Protein AF-A0A0C2FJI6-F1 (afdb_monomer)

Organism: NCBI:txid51022

pLDDT: mean 94.69, std 4.22, range [69.31, 97.38]

Solvent-accessible surface area (backbone atoms only — not comparable to full-atom values): 4425 Å² total; per-residue (Å²): 112,80,61,89,48,63,66,61,34,36,52,52,39,54,52,49,38,50,38,52,75,77,43,40,81,81,46,61,91,44,41,88,68,48,48,62,47,44,58,59,43,56,56,89,58,68,92,39,50,47,78,47,76,62,82,99,41,78,45,79,46,54,80,51,50,66,42,27,52,47,52,69,59,120

InterPro domains:
  IPR011989 Armadillo-like helical [G3DSA:1.25.10.10] (1-74)
  IPR013932 TATA-binding protein interacting (TIP20) [PF08623] (26-73)
  IPR016024 Armadillo-type fold [SSF48371] (1-73)
  IPR039852 Cullin-associated NEDD8-dissociated protein 1/2 [PTHR12696] (2-73)

Mean predicted aligned error: 3.15 Å

Secondary structure (DSSP, 8-state):
---S-HHHHHHHHHHHHHHHHH-GGGTGGGHHHHHHHHHHTTS--GGGEEEEEETTEEEEEETTHHHHHHTT--

Nearest PDB structures (foldseek):
  7z8t-assembly1_D  TM=9.387E-01  e=1.794E-08  Homo sapiens
  7z8r-assembly1_D  TM=9.450E-01  e=4.103E-08  Homo sapiens
  7z8v-assembly1_D  TM=9.396E-01  e=3.850E-08  Homo sapiens
  1u6g-assembly1_C  TM=9.273E-01  e=7.754E-08  Homo sapiens
  8or2-assembly1_C  TM=9.015E-01  e=1.066E-07  Homo sapiens

Foldseek 3Di:
DPDPDLVVLLVVLVVVLVCCVPPVVVCVVPCVVVVVVLVVLLDQDVVQWDWDDDDVDIDIDRNSVSSNVSSVND

Radius of gyration: 15.19 Å; Cα contacts (8 Å, |Δi|>4): 63; chains: 1; bounding box: 32×18×49 Å

Sequence (74 aa):
MTDSDLNVRRVALVVLNSAAHNKPSLIRGLLDVLLPSVYSETQVRKELIREVEMGPFKHQVDDGLDLRKSAFEW

Structure (mmCIF, N/CA/C/O backbone):
data_AF-A0A0C2FJI6-F1
#
_entry.id   AF-A0A0C2FJI6-F1
#
loop_
_atom_site.group_PDB
_atom_site.id
_atom_site.type_symbol
_atom_site.label_atom_id
_atom_site.label_alt_id
_atom_site.label_comp_id
_atom_site.label_asym_id
_atom_site.label_entity_id
_atom_site.label_seq_id
_atom_site.pdbx_PDB_ins_code
_atom_site.Cartn_x
_atom_site.Cartn_y
_atom_site.Cartn_z
_atom_site.occupancy
_atom_site.B_iso_or_equiv
_atom_site.auth_seq_id
_atom_site.auth_comp_id
_atom_site.auth_asym_id
_atom_site.auth_atom_id
_atom_site.pdbx_PDB_model_num
ATOM 1 N N . MET A 1 1 ? -0.753 -4.658 -6.153 1.00 74.38 1 MET A N 1
ATOM 2 C CA . MET A 1 1 ? -1.433 -4.149 -4.940 1.00 74.38 1 MET A CA 1
ATOM 3 C C . MET A 1 1 ? -2.782 -4.831 -4.707 1.00 74.38 1 MET A C 1
ATOM 5 O O . MET A 1 1 ? -3.678 -4.245 -4.128 1.00 74.38 1 MET A O 1
ATOM 9 N N . THR A 1 2 ? -2.960 -6.072 -5.155 1.00 87.00 2 THR A N 1
ATOM 10 C CA . THR A 1 2 ? -4.272 -6.744 -5.161 1.00 87.00 2 THR A CA 1
ATOM 11 C C . THR A 1 2 ? -4.384 -7.843 -4.113 1.00 87.00 2 THR A C 1
ATOM 13 O O . THR A 1 2 ? -5.447 -8.434 -3.966 1.00 87.00 2 THR A O 1
ATOM 16 N N . ASP A 1 3 ? -3.290 -8.131 -3.408 1.00 95.88 3 ASP A N 1
ATOM 17 C CA . ASP A 1 3 ? -3.285 -9.092 -2.315 1.00 95.88 3 ASP A CA 1
ATOM 18 C C . ASP A 1 3 ? -4.155 -8.581 -1.160 1.00 95.88 3 ASP A C 1
ATOM 20 O O . ASP A 1 3 ? -4.173 -7.381 -0.868 1.00 95.88 3 ASP A O 1
ATOM 24 N N . SER A 1 4 ? -4.881 -9.483 -0.506 1.00 94.00 4 SER A N 1
ATOM 25 C CA . SER A 1 4 ? -5.695 -9.146 0.661 1.00 94.00 4 SER A CA 1
ATOM 26 C C . SER A 1 4 ? -4.844 -8.648 1.831 1.00 94.00 4 SER A C 1
ATOM 28 O O . SER A 1 4 ? -5.284 -7.766 2.573 1.00 94.00 4 SER A O 1
ATOM 30 N N . ASP A 1 5 ? -3.617 -9.153 1.978 1.00 96.19 5 ASP A N 1
ATOM 31 C CA . ASP A 1 5 ? -2.725 -8.784 3.070 1.00 96.19 5 ASP A CA 1
ATOM 32 C C . ASP A 1 5 ? -2.094 -7.399 2.831 1.00 96.19 5 ASP A C 1
ATOM 34 O O . ASP A 1 5 ? -1.414 -7.128 1.834 1.00 96.19 5 ASP A O 1
ATOM 38 N N . LEU A 1 6 ? -2.323 -6.487 3.779 1.00 95.00 6 LEU A N 1
ATOM 39 C CA . LEU A 1 6 ? -1.773 -5.130 3.769 1.00 95.00 6 LEU A CA 1
ATOM 40 C C . LEU A 1 6 ? -0.239 -5.128 3.821 1.00 95.00 6 LEU A C 1
ATOM 42 O O . LEU A 1 6 ? 0.394 -4.297 3.169 1.00 95.00 6 LEU A O 1
ATOM 46 N N . ASN A 1 7 ? 0.372 -6.073 4.537 1.00 95.19 7 ASN A N 1
ATOM 47 C CA . ASN A 1 7 ? 1.824 -6.177 4.644 1.00 95.19 7 ASN A CA 1
ATOM 48 C C . ASN A 1 7 ? 2.454 -6.604 3.321 1.00 95.19 7 ASN A C 1
ATOM 50 O O . ASN A 1 7 ? 3.477 -6.042 2.927 1.00 95.19 7 ASN A O 1
ATOM 54 N N . VAL A 1 8 ? 1.828 -7.541 2.605 1.00 97.31 8 VAL A N 1
ATOM 55 C CA . VAL A 1 8 ? 2.291 -7.974 1.278 1.00 97.31 8 VAL A CA 1
ATOM 56 C C . VAL A 1 8 ? 2.243 -6.802 0.300 1.00 97.31 8 VAL A C 1
ATOM 58 O O . VAL A 1 8 ? 3.219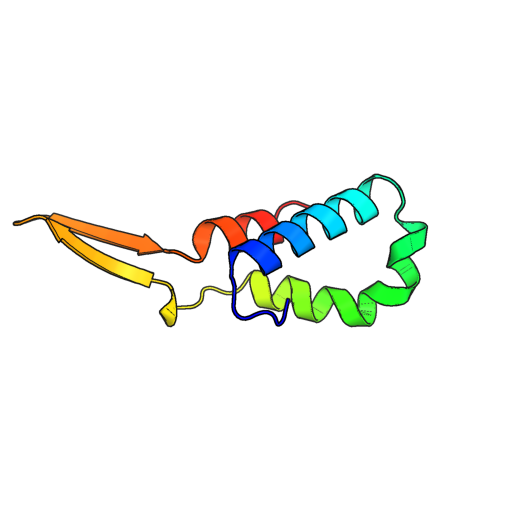 -6.536 -0.407 1.00 97.31 8 VAL A O 1
ATOM 61 N N . ARG A 1 9 ? 1.150 -6.030 0.310 1.00 96.69 9 ARG A N 1
ATOM 62 C CA . ARG A 1 9 ? 1.033 -4.808 -0.501 1.00 96.69 9 ARG A CA 1
ATOM 63 C C . ARG A 1 9 ? 2.095 -3.768 -0.148 1.00 96.69 9 ARG A C 1
ATOM 65 O O . ARG A 1 9 ? 2.706 -3.197 -1.048 1.00 96.69 9 ARG A O 1
ATOM 72 N N . ARG A 1 10 ? 2.379 -3.574 1.142 1.00 96.00 10 ARG A N 1
ATOM 73 C CA . ARG A 1 10 ? 3.398 -2.623 1.610 1.00 96.00 10 ARG A CA 1
ATOM 74 C C . ARG A 1 10 ? 4.792 -3.021 1.140 1.00 96.00 10 ARG A C 1
ATOM 76 O O . ARG A 1 10 ? 5.526 -2.183 0.626 1.00 96.00 10 ARG A O 1
ATOM 83 N N . VAL A 1 11 ? 5.152 -4.298 1.263 1.00 96.31 11 VAL A N 1
ATOM 84 C CA . VAL A 1 11 ? 6.438 -4.808 0.763 1.00 96.31 11 VAL A CA 1
ATOM 85 C C .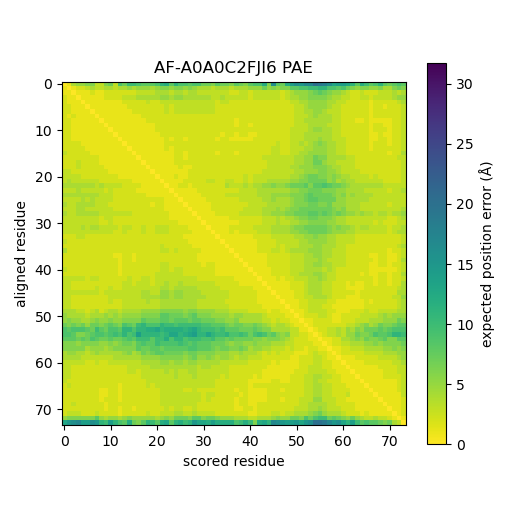 VAL A 1 11 ? 6.539 -4.620 -0.751 1.00 96.31 11 VAL A C 1
ATOM 87 O O . VAL A 1 11 ? 7.585 -4.194 -1.235 1.00 96.31 11 VAL A O 1
ATOM 90 N N . ALA A 1 12 ? 5.456 -4.848 -1.499 1.00 96.12 12 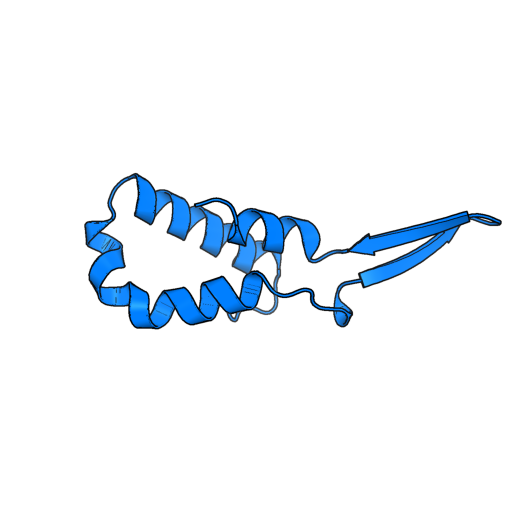ALA A N 1
ATOM 91 C CA . ALA A 1 12 ? 5.439 -4.599 -2.938 1.00 96.12 12 ALA A CA 1
ATOM 92 C C . ALA A 1 12 ? 5.708 -3.121 -3.288 1.00 96.12 12 ALA A C 1
ATOM 94 O O . ALA A 1 12 ? 6.456 -2.865 -4.231 1.00 96.12 12 ALA A O 1
ATOM 95 N N . LEU A 1 13 ? 5.161 -2.160 -2.527 1.00 96.25 13 LEU A N 1
ATOM 96 C CA . LEU A 1 13 ? 5.463 -0.729 -2.704 1.00 96.25 13 LEU A CA 1
ATOM 97 C C . LEU A 1 13 ? 6.939 -0.432 -2.449 1.00 96.25 13 LEU A C 1
ATOM 99 O O . LEU A 1 13 ? 7.578 0.209 -3.273 1.00 96.25 13 LEU A O 1
ATOM 103 N N . VAL A 1 14 ? 7.497 -0.949 -1.353 1.00 95.44 14 VAL A N 1
ATOM 104 C CA . VAL A 1 14 ? 8.911 -0.737 -1.000 1.00 95.44 14 VAL A CA 1
ATOM 105 C C . VAL A 1 14 ? 9.845 -1.314 -2.067 1.00 95.44 14 VAL A C 1
ATOM 107 O O . VAL A 1 14 ? 10.821 -0.673 -2.455 1.00 95.44 14 VAL A O 1
ATOM 110 N N . VAL A 1 15 ? 9.545 -2.510 -2.580 1.00 95.12 15 VAL A N 1
ATOM 111 C CA . VAL A 1 15 ? 10.321 -3.131 -3.665 1.00 95.12 15 VAL A CA 1
ATOM 112 C C . VAL A 1 15 ? 10.216 -2.312 -4.947 1.00 95.12 15 VAL A C 1
ATOM 114 O O . VAL A 1 15 ? 11.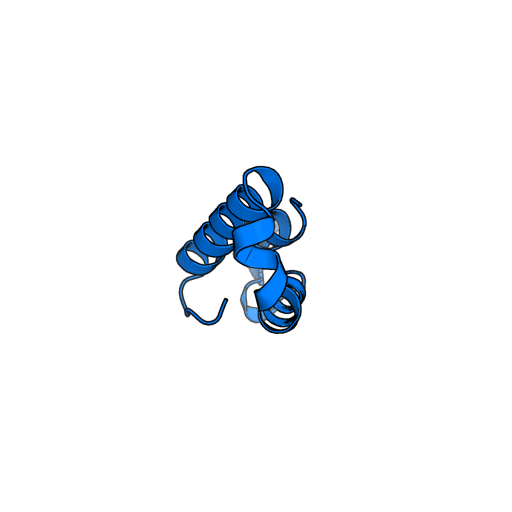231 -2.075 -5.603 1.00 95.12 15 VAL A O 1
ATOM 117 N N . LEU A 1 16 ? 9.010 -1.859 -5.298 1.00 95.38 16 LEU A N 1
ATOM 118 C CA . LEU A 1 16 ? 8.795 -1.026 -6.475 1.00 95.38 16 LEU A CA 1
ATOM 119 C C . LEU A 1 16 ? 9.541 0.308 -6.358 1.00 95.38 16 LEU A C 1
ATOM 121 O O . LEU A 1 16 ? 10.205 0.702 -7.314 1.00 95.38 16 LEU A O 1
ATOM 125 N N . ASN A 1 17 ? 9.511 0.944 -5.186 1.00 94.62 17 ASN A N 1
ATOM 126 C CA . ASN A 1 17 ? 10.250 2.173 -4.927 1.00 94.62 17 ASN A CA 1
ATOM 127 C C . ASN A 1 17 ? 11.771 1.951 -5.039 1.00 94.62 17 ASN A C 1
ATOM 129 O O . ASN A 1 17 ? 12.480 2.669 -5.743 1.00 94.62 17 ASN A O 1
ATOM 133 N N . SER A 1 18 ? 12.282 0.867 -4.449 1.00 95.88 18 SER A N 1
ATOM 134 C CA . SER A 1 18 ? 13.691 0.485 -4.592 1.00 95.88 18 SER A CA 1
ATOM 135 C C . SER A 1 18 ? 14.088 0.256 -6.057 1.00 95.88 18 SER A C 1
ATOM 137 O O . SER A 1 18 ? 15.148 0.711 -6.491 1.00 95.88 18 SER A O 1
ATOM 139 N N . ALA A 1 19 ? 13.241 -0.401 -6.854 1.00 96.12 19 ALA A N 1
ATOM 140 C CA . ALA A 1 19 ? 13.485 -0.584 -8.283 1.00 96.12 19 ALA A CA 1
ATOM 141 C C . ALA A 1 19 ? 13.442 0.748 -9.051 1.00 96.12 19 ALA A C 1
ATOM 143 O O . ALA A 1 19 ? 14.285 0.969 -9.923 1.00 96.12 19 ALA A O 1
ATOM 144 N N . ALA A 1 20 ? 12.509 1.641 -8.710 1.00 95.31 20 ALA A N 1
ATOM 145 C CA . ALA A 1 20 ? 12.396 2.972 -9.296 1.00 95.31 20 ALA A CA 1
ATOM 146 C C . ALA A 1 20 ? 13.653 3.816 -9.046 1.00 95.31 20 ALA A C 1
ATOM 148 O O . ALA A 1 20 ? 14.168 4.427 -9.981 1.00 95.31 20 ALA A O 1
ATOM 149 N N . HIS A 1 21 ? 14.190 3.788 -7.824 1.00 95.81 21 HIS A N 1
ATOM 150 C CA . HIS A 1 21 ? 15.397 4.532 -7.468 1.00 95.81 21 HIS A CA 1
ATOM 151 C C . HIS A 1 21 ? 16.678 3.920 -8.042 1.00 95.81 21 HIS A C 1
ATOM 153 O O . HIS A 1 21 ? 17.525 4.637 -8.569 1.00 95.81 21 HIS A O 1
ATOM 159 N N . ASN A 1 22 ? 16.842 2.598 -7.946 1.00 96.94 22 ASN A N 1
ATOM 160 C CA . ASN A 1 22 ? 18.130 1.958 -8.227 1.00 96.94 22 ASN A CA 1
ATOM 161 C C . ASN A 1 22 ? 18.269 1.477 -9.675 1.00 96.94 22 ASN A C 1
ATOM 163 O O . ASN A 1 22 ? 19.380 1.396 -10.203 1.00 96.94 22 ASN A O 1
ATOM 167 N N . LYS A 1 23 ? 17.161 1.108 -10.330 1.00 96.56 23 LYS A N 1
ATOM 168 C CA . LYS A 1 23 ? 17.184 0.605 -11.709 1.00 96.56 23 LYS A CA 1
ATOM 169 C C . LYS A 1 23 ? 15.872 0.888 -12.460 1.00 96.56 23 LYS A C 1
ATOM 171 O O . LYS A 1 23 ? 15.201 -0.051 -12.900 1.00 96.56 23 LYS A O 1
ATOM 176 N N . PRO A 1 24 ? 15.522 2.168 -12.691 1.00 95.81 24 PRO A N 1
ATOM 177 C CA . PRO A 1 24 ? 14.230 2.551 -13.270 1.00 95.81 24 PRO A CA 1
ATOM 178 C C . PRO A 1 24 ? 13.949 1.965 -14.664 1.00 95.81 24 PRO A C 1
ATOM 180 O O . PRO A 1 24 ? 12.790 1.840 -15.062 1.00 95.81 24 PRO A O 1
ATOM 183 N N . SER A 1 25 ? 14.978 1.542 -15.411 1.00 97.38 25 SER A N 1
ATOM 184 C CA . SER A 1 25 ? 14.799 0.849 -16.694 1.00 97.38 25 SER A CA 1
ATOM 185 C C . SER A 1 25 ? 14.030 -0.471 -16.580 1.00 97.38 25 SER A C 1
ATOM 187 O O . SER A 1 25 ? 13.381 -0.855 -17.548 1.00 97.38 25 SER A O 1
ATOM 189 N N . LEU A 1 26 ? 14.044 -1.135 -15.416 1.00 96.31 26 LEU A N 1
ATOM 190 C CA . LEU A 1 26 ? 13.285 -2.371 -15.187 1.00 96.31 26 LEU A CA 1
ATOM 191 C C . LEU A 1 26 ? 11.772 -2.144 -15.135 1.00 96.31 26 LEU A C 1
ATOM 193 O O . LEU A 1 26 ? 11.013 -3.040 -15.492 1.00 96.31 26 LEU A O 1
ATOM 197 N N . ILE A 1 27 ? 11.334 -0.968 -14.678 1.00 95.44 27 ILE A N 1
ATOM 198 C CA . ILE A 1 27 ? 9.913 -0.690 -14.423 1.00 95.44 27 ILE A CA 1
ATOM 199 C C . ILE A 1 27 ? 9.303 0.292 -15.422 1.00 95.44 27 ILE A C 1
ATOM 201 O O . ILE A 1 27 ? 8.083 0.377 -15.511 1.00 95.44 27 ILE A O 1
ATOM 205 N N . ARG A 1 28 ? 10.125 1.010 -16.204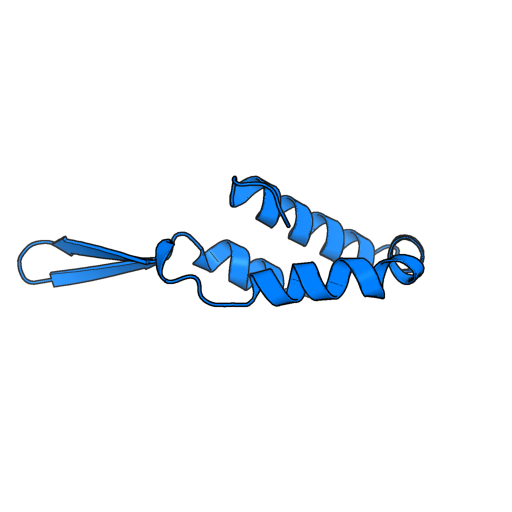 1.00 95.88 28 ARG A N 1
ATOM 206 C CA . ARG A 1 28 ? 9.673 2.052 -17.142 1.00 95.88 28 ARG A CA 1
ATOM 207 C C . ARG A 1 28 ? 8.565 1.573 -18.085 1.00 95.88 28 ARG A C 1
ATOM 209 O O . ARG A 1 28 ? 7.590 2.289 -18.267 1.00 95.88 28 ARG A O 1
ATOM 216 N N . GLY A 1 29 ? 8.700 0.380 -18.664 1.00 97.38 29 GLY A N 1
ATOM 217 C CA . GLY A 1 29 ? 7.703 -0.182 -19.588 1.00 97.38 29 GLY A CA 1
ATOM 218 C C . GLY A 1 29 ? 6.430 -0.709 -18.916 1.00 97.38 29 GLY A C 1
ATOM 219 O O . GLY A 1 29 ? 5.509 -1.122 -19.606 1.00 97.38 29 GLY A O 1
ATOM 220 N N . LEU A 1 30 ? 6.385 -0.719 -17.582 1.00 95.94 30 LEU A N 1
ATOM 221 C CA . LEU A 1 30 ? 5.271 -1.236 -16.787 1.00 95.94 30 LEU A CA 1
ATOM 222 C C . LEU A 1 30 ? 4.505 -0.123 -16.060 1.00 95.94 30 LEU A C 1
ATOM 224 O O . LEU A 1 30 ? 3.517 -0.413 -15.390 1.00 95.94 30 LEU A O 1
ATOM 228 N N . LEU A 1 31 ? 4.940 1.1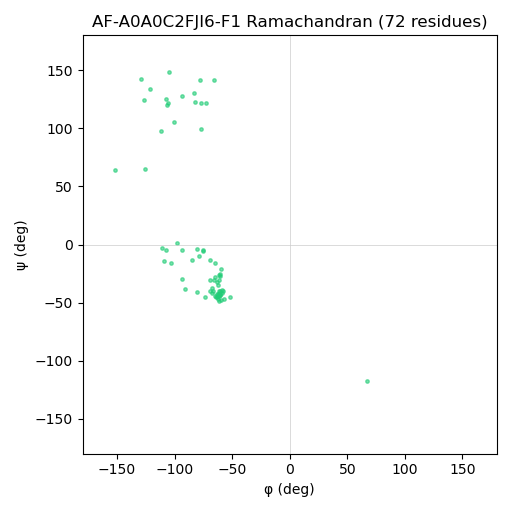39 -16.165 1.00 95.25 31 LEU A N 1
ATOM 229 C CA . LEU A 1 31 ? 4.373 2.245 -15.388 1.00 95.25 31 LEU A CA 1
ATOM 230 C C . LEU A 1 31 ? 2.876 2.439 -15.639 1.00 95.25 31 LEU A C 1
ATOM 232 O O . LEU A 1 31 ? 2.139 2.622 -14.676 1.00 95.25 31 LEU A O 1
ATOM 236 N N . ASP A 1 32 ? 2.410 2.298 -16.880 1.00 96.38 32 ASP 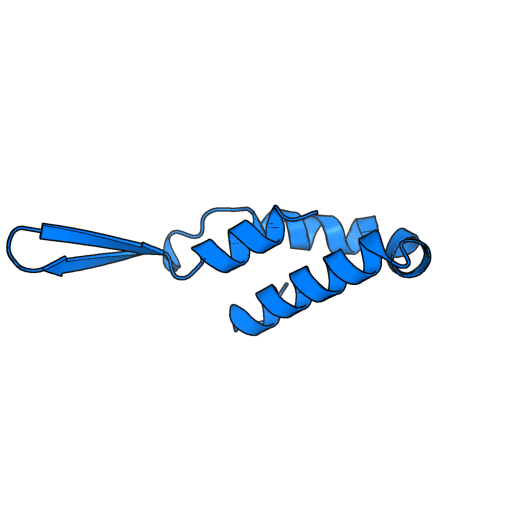A N 1
ATOM 237 C CA . ASP A 1 32 ? 0.982 2.423 -17.214 1.00 96.38 32 ASP A CA 1
ATOM 238 C C . ASP A 1 32 ? 0.111 1.390 -16.481 1.00 96.38 32 ASP A C 1
ATOM 240 O O . ASP A 1 32 ? -1.057 1.639 -16.190 1.00 96.38 32 ASP A O 1
ATOM 244 N N . VAL A 1 33 ? 0.692 0.239 -16.131 1.00 94.31 33 VAL A N 1
ATOM 245 C CA . VAL A 1 33 ? 0.020 -0.836 -15.388 1.00 94.31 33 VAL A CA 1
ATOM 246 C C . VAL A 1 33 ? 0.199 -0.664 -13.876 1.00 94.31 33 VAL A C 1
ATOM 248 O O . VAL A 1 33 ? -0.721 -0.918 -13.097 1.00 94.31 33 VAL A O 1
ATOM 251 N N . LEU A 1 34 ? 1.384 -0.231 -13.438 1.00 94.00 34 LEU A N 1
ATOM 252 C CA . LEU A 1 34 ? 1.743 -0.144 -12.022 1.00 94.00 34 LEU A CA 1
ATOM 253 C C . LEU A 1 34 ? 1.187 1.114 -11.345 1.00 94.00 34 LEU A C 1
ATOM 255 O O . LEU A 1 34 ? 0.695 1.022 -10.219 1.00 94.00 34 LEU A O 1
ATOM 259 N N . LEU A 1 35 ? 1.227 2.270 -12.014 1.00 94.56 35 LEU A N 1
ATOM 260 C CA . LEU A 1 35 ? 0.821 3.555 -11.438 1.00 94.56 35 LEU A CA 1
ATOM 261 C C . LEU A 1 35 ? -0.648 3.583 -10.989 1.00 94.56 35 LEU A C 1
ATOM 263 O O . LEU A 1 35 ? -0.887 4.022 -9.866 1.00 94.56 35 LEU A O 1
ATOM 267 N N . PRO A 1 36 ? -1.633 3.055 -11.747 1.00 95.69 36 PRO A N 1
ATOM 268 C CA . PRO A 1 3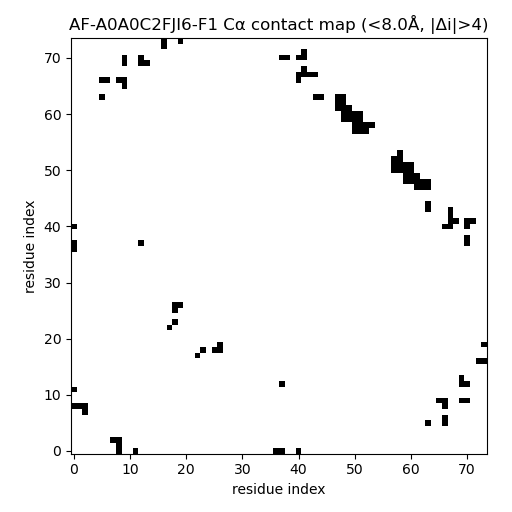6 ? -3.011 2.982 -11.258 1.00 95.69 36 PRO A CA 1
ATOM 269 C C . PRO A 1 36 ? -3.134 2.198 -9.944 1.00 95.69 36 PRO A C 1
ATOM 271 O O . PRO A 1 36 ? -3.844 2.616 -9.030 1.00 95.69 36 PRO A O 1
ATOM 274 N N . SER A 1 37 ? -2.394 1.090 -9.815 1.00 94.00 37 SER A N 1
ATOM 275 C CA . SER A 1 37 ? -2.374 0.286 -8.587 1.00 94.00 37 SER A CA 1
ATOM 276 C C . SER A 1 37 ? -1.724 1.039 -7.425 1.00 94.00 37 SER A C 1
ATOM 278 O O . SER A 1 37 ? -2.240 1.002 -6.313 1.00 94.00 37 SER A O 1
ATOM 280 N N . VAL A 1 38 ? -0.619 1.744 -7.670 1.00 95.06 38 VAL A N 1
ATOM 281 C CA . VAL A 1 38 ? 0.046 2.591 -6.667 1.00 95.06 38 VAL A CA 1
ATOM 282 C C . VAL A 1 38 ? -0.883 3.704 -6.188 1.00 95.06 38 VAL A C 1
ATOM 284 O O . VAL A 1 38 ? -1.064 3.872 -4.986 1.00 95.06 38 VAL A O 1
ATOM 287 N N . TYR A 1 39 ? -1.517 4.429 -7.110 1.00 95.69 39 TYR A N 1
ATOM 288 C CA . TYR A 1 39 ? -2.433 5.515 -6.766 1.00 95.69 39 TYR A CA 1
ATOM 289 C C . TYR A 1 39 ? -3.679 5.022 -6.036 1.00 95.69 39 TYR A C 1
ATOM 291 O O . TYR A 1 39 ? -4.236 5.747 -5.222 1.00 95.69 39 TYR A O 1
ATOM 299 N N . SER A 1 40 ? -4.114 3.783 -6.266 1.00 94.69 40 SER A N 1
ATOM 300 C CA . SER A 1 40 ? -5.203 3.212 -5.471 1.00 94.69 40 SER A CA 1
ATOM 301 C C . SER A 1 40 ? -4.818 3.026 -3.997 1.00 94.69 40 SER A C 1
ATOM 303 O O . SER A 1 40 ? -5.660 3.192 -3.118 1.00 94.69 40 SER A O 1
ATOM 305 N N . GLU A 1 41 ? -3.537 2.768 -3.711 1.00 95.12 41 GLU A N 1
ATOM 306 C CA . GLU A 1 41 ? -3.020 2.620 -2.346 1.00 95.12 41 GLU A CA 1
ATOM 307 C C . GLU A 1 41 ? -2.749 3.962 -1.647 1.00 95.12 41 GLU A C 1
ATOM 309 O O . GLU A 1 41 ? -2.433 3.963 -0.462 1.00 95.12 41 GLU A O 1
ATOM 314 N N . THR A 1 42 ? -2.914 5.112 -2.318 1.00 95.56 42 THR A N 1
ATOM 315 C CA . THR A 1 42 ? -2.848 6.435 -1.661 1.00 95.56 42 THR A CA 1
ATOM 316 C C . THR A 1 42 ? -4.184 6.856 -1.044 1.00 95.56 42 THR A C 1
ATOM 318 O O . THR A 1 42 ? -4.234 7.789 -0.239 1.00 95.56 42 THR A O 1
ATOM 321 N N . GLN A 1 43 ? -5.273 6.164 -1.392 1.00 96.38 43 GLN A N 1
ATOM 322 C CA . GLN A 1 43 ? -6.623 6.496 -0.952 1.00 96.38 43 GLN A CA 1
ATOM 323 C C . GLN A 1 43 ? -6.886 6.032 0.483 1.00 96.38 43 GLN A C 1
ATOM 325 O O . GLN A 1 43 ? -6.485 4.944 0.903 1.00 96.38 43 GLN A O 1
ATOM 330 N N . VAL A 1 44 ? -7.612 6.851 1.247 1.00 96.44 44 VAL A N 1
ATOM 331 C CA . VAL A 1 44 ? -8.067 6.477 2.592 1.00 96.44 44 VAL A CA 1
ATOM 332 C C . VAL A 1 44 ? -9.181 5.437 2.484 1.00 96.44 44 VAL A C 1
ATOM 334 O O . VAL A 1 44 ? -10.235 5.698 1.905 1.00 96.44 44 VAL A O 1
ATOM 337 N N . ARG A 1 45 ? -8.954 4.272 3.092 1.00 95.50 45 ARG A N 1
ATOM 338 C CA . ARG A 1 45 ? -9.909 3.162 3.176 1.00 95.50 45 ARG A CA 1
ATOM 339 C C . ARG A 1 45 ? -10.585 3.156 4.539 1.00 95.50 45 ARG A C 1
ATOM 341 O O . ARG A 1 45 ? -9.959 2.811 5.537 1.00 95.50 45 ARG A O 1
ATOM 348 N N . LYS A 1 46 ? -11.854 3.573 4.586 1.00 96.31 46 LYS A N 1
ATOM 349 C CA . LYS A 1 46 ? -12.623 3.710 5.838 1.00 96.31 46 LYS A CA 1
ATOM 350 C C . LYS A 1 46 ? -12.786 2.378 6.563 1.00 96.31 46 LYS A C 1
ATOM 352 O O . LYS A 1 46 ? -12.830 2.354 7.782 1.00 96.31 46 LYS A O 1
ATOM 357 N N . GLU A 1 47 ? -12.829 1.284 5.815 1.00 95.25 47 GLU A N 1
ATOM 358 C CA . GLU A 1 47 ? -12.892 -0.082 6.325 1.00 95.25 47 GLU A CA 1
ATOM 359 C C . GLU A 1 47 ? -11.643 -0.507 7.117 1.00 95.25 47 GLU A C 1
ATOM 361 O O . GLU A 1 47 ? -11.703 -1.491 7.845 1.00 95.25 47 GLU A O 1
ATOM 366 N N . LEU A 1 48 ? -10.530 0.232 7.007 1.00 96.25 48 LEU A N 1
ATOM 367 C CA . LEU A 1 48 ? -9.304 0.014 7.784 1.00 96.25 48 LEU A CA 1
ATOM 368 C C . LEU A 1 48 ? -9.188 0.943 9.001 1.00 96.25 48 LEU A C 1
ATOM 370 O O . LEU A 1 48 ? -8.183 0.898 9.708 1.00 96.25 4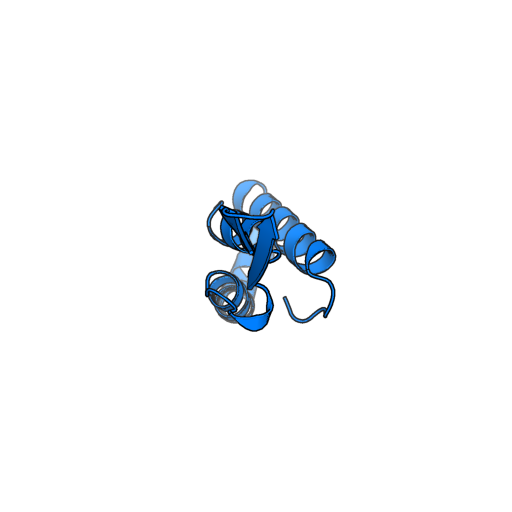8 LEU A O 1
ATOM 374 N N . ILE A 1 49 ? -10.184 1.803 9.234 1.00 97.25 49 ILE A N 1
ATOM 375 C CA . ILE A 1 49 ? -10.192 2.758 10.342 1.00 97.25 49 ILE A CA 1
ATOM 376 C C . ILE A 1 49 ? -11.204 2.297 11.383 1.00 97.25 49 ILE A C 1
ATOM 378 O O . ILE A 1 49 ? -12.388 2.128 11.093 1.00 97.25 49 ILE A O 1
ATOM 382 N N . ARG A 1 50 ? -10.745 2.146 12.623 1.00 96.31 50 ARG A N 1
ATOM 383 C CA . ARG A 1 50 ? -11.567 1.762 13.771 1.00 96.31 50 ARG A CA 1
ATOM 384 C C . ARG A 1 50 ? -11.349 2.711 14.935 1.00 96.31 50 ARG A C 1
ATOM 386 O O . ARG A 1 50 ? -10.234 3.150 15.196 1.00 96.31 50 ARG A O 1
ATOM 393 N N . GLU A 1 51 ? -12.419 3.010 15.656 1.00 95.75 51 GLU A N 1
ATOM 394 C CA . GLU A 1 51 ? -12.342 3.766 16.901 1.00 95.75 51 GLU A CA 1
ATOM 395 C C . GLU A 1 51 ? -12.244 2.795 18.078 1.00 95.75 51 GLU A C 1
ATOM 397 O O . GLU A 1 51 ? -13.035 1.861 18.199 1.00 95.75 51 GLU A O 1
ATOM 402 N N . VAL A 1 52 ? -11.248 3.005 18.932 1.00 94.81 52 VAL A N 1
ATOM 403 C CA . VAL A 1 52 ? -11.054 2.258 20.172 1.00 94.81 52 VAL A CA 1
ATOM 404 C C . VAL A 1 52 ? -11.434 3.166 21.334 1.00 94.81 52 VAL A C 1
ATOM 406 O O . VAL A 1 52 ? -10.847 4.236 21.515 1.00 94.81 52 VAL A O 1
ATOM 409 N N . GLU A 1 53 ? -12.421 2.741 22.120 1.00 95.12 53 GLU A N 1
ATOM 410 C CA . GLU A 1 53 ? -12.818 3.435 23.344 1.00 95.12 53 GLU A CA 1
ATOM 411 C C . GLU A 1 53 ? -11.911 3.038 24.514 1.00 95.12 53 GLU A C 1
ATOM 413 O O . GLU A 1 53 ? -11.671 1.862 24.785 1.00 95.12 53 GLU A O 1
ATOM 418 N N . MET A 1 54 ? -11.412 4.048 25.222 1.00 93.38 54 MET A N 1
ATOM 419 C CA . MET A 1 54 ? -10.564 3.935 26.408 1.00 93.38 54 MET A CA 1
ATOM 420 C C . MET A 1 54 ? -11.212 4.733 27.548 1.00 93.38 54 MET A C 1
ATOM 422 O O . MET A 1 54 ? -10.700 5.765 27.986 1.00 93.38 54 MET A O 1
ATOM 426 N N . GLY A 1 55 ? -12.396 4.294 27.988 1.00 91.94 55 GLY A N 1
ATOM 427 C CA . GLY A 1 55 ? -13.203 5.008 28.982 1.00 91.94 55 GLY A CA 1
ATOM 428 C C . GLY A 1 55 ? -13.732 6.339 28.426 1.00 91.94 55 GLY A C 1
ATOM 429 O O . GLY A 1 55 ? -14.475 6.310 27.449 1.00 91.94 55 GLY A O 1
ATOM 430 N N . PRO A 1 56 ? -13.369 7.508 28.996 1.00 94.56 56 PRO A N 1
ATOM 431 C CA . PRO A 1 56 ? -13.800 8.805 28.464 1.00 94.56 56 PRO A CA 1
ATOM 432 C C . PRO A 1 56 ? -13.058 9.225 27.179 1.00 94.56 56 PRO A C 1
ATOM 434 O O . PRO A 1 56 ? -13.388 10.261 26.604 1.00 94.56 56 PRO A O 1
ATOM 437 N N . PHE A 1 57 ? -12.052 8.463 26.731 1.00 94.81 57 PHE A N 1
ATOM 438 C CA . PHE A 1 57 ? -11.248 8.774 25.548 1.00 94.81 57 PHE A CA 1
ATOM 439 C C . PHE A 1 57 ? -11.612 7.889 24.352 1.00 94.81 57 PHE A C 1
ATOM 441 O O . PHE A 1 57 ? -11.944 6.716 24.507 1.00 94.81 57 PHE A O 1
ATOM 448 N N . LYS A 1 58 ? -11.469 8.444 23.147 1.00 94.19 58 LYS A N 1
ATOM 449 C CA . LYS A 1 58 ? -11.593 7.739 21.865 1.00 94.19 58 LYS A CA 1
ATOM 450 C C . LYS A 1 58 ? -10.287 7.884 21.094 1.00 94.19 58 LYS A C 1
ATOM 452 O O . LYS A 1 58 ? -9.744 8.985 21.010 1.00 94.19 58 LYS A O 1
ATOM 457 N N . HIS A 1 59 ? -9.780 6.788 20.542 1.00 95.38 59 HIS A N 1
ATOM 458 C CA . HIS A 1 59 ? -8.584 6.783 19.704 1.00 95.38 59 HIS A CA 1
ATOM 459 C C . HIS A 1 59 ? -8.878 6.112 18.365 1.00 95.38 59 HIS A C 1
ATOM 461 O O . HIS A 1 59 ? -9.329 4.969 18.327 1.00 95.38 59 HIS A O 1
ATOM 467 N N . GLN A 1 60 ? -8.623 6.819 17.264 1.00 95.56 60 GLN A N 1
ATOM 468 C CA . GLN A 1 60 ? -8.732 6.244 15.927 1.00 95.56 60 GLN A CA 1
ATOM 469 C C . GLN A 1 60 ? -7.462 5.471 15.590 1.00 95.56 60 GLN A C 1
ATOM 471 O O . GLN A 1 60 ? -6.367 6.031 15.590 1.00 95.56 60 GLN A O 1
ATOM 476 N N . VAL A 1 61 ? -7.636 4.195 15.271 1.00 96.44 61 VAL A N 1
ATOM 477 C CA . VAL A 1 61 ? -6.596 3.322 14.741 1.00 96.44 61 VAL A CA 1
ATOM 478 C C . VAL A 1 61 ? -6.866 3.127 13.256 1.00 96.44 61 VAL A C 1
ATOM 480 O O . VAL A 1 61 ? -7.946 2.682 12.876 1.00 96.44 61 VAL A O 1
ATOM 483 N N . ASP A 1 62 ? -5.892 3.485 12.426 1.00 97.25 62 ASP A N 1
ATOM 484 C CA . ASP A 1 62 ? -5.929 3.318 10.973 1.00 97.25 62 ASP A CA 1
ATOM 485 C C . ASP A 1 62 ? -4.897 2.265 10.570 1.00 97.25 62 ASP A C 1
ATOM 487 O O . ASP A 1 62 ? -3.707 2.557 10.435 1.00 97.25 62 ASP A O 1
ATOM 491 N N . ASP A 1 63 ? -5.366 1.034 10.378 1.00 96.38 63 ASP A N 1
ATOM 492 C CA . ASP A 1 63 ? -4.525 -0.114 10.035 1.00 96.38 63 ASP A CA 1
ATOM 493 C C . ASP A 1 63 ? -3.948 0.011 8.600 1.00 96.38 63 ASP A C 1
ATOM 495 O O . ASP A 1 63 ? -3.008 -0.690 8.226 1.00 96.38 63 ASP A O 1
ATOM 499 N N . GLY A 1 64 ? -4.473 0.933 7.780 1.00 96.44 64 GLY A N 1
ATOM 500 C CA . GLY A 1 64 ? -3.978 1.238 6.436 1.00 96.44 64 GLY A CA 1
ATOM 501 C C . GLY A 1 64 ? -2.964 2.384 6.373 1.00 96.44 64 GLY A C 1
ATOM 502 O O . GLY A 1 64 ? -2.444 2.661 5.289 1.00 96.44 64 GLY A O 1
ATOM 503 N N . LEU A 1 65 ? -2.684 3.065 7.488 1.00 96.50 65 LEU A N 1
ATOM 504 C CA . LEU A 1 65 ? -1.880 4.289 7.508 1.00 96.50 65 LEU A CA 1
ATOM 505 C C . LEU A 1 65 ? -0.462 4.077 6.968 1.00 96.50 65 LEU A C 1
ATOM 507 O O . LEU A 1 65 ? -0.005 4.849 6.125 1.00 96.50 65 LEU A O 1
ATOM 511 N N . ASP A 1 66 ? 0.224 3.034 7.431 1.00 94.94 66 ASP A N 1
ATOM 512 C CA . ASP A 1 66 ? 1.611 2.770 7.034 1.00 94.94 66 ASP A CA 1
ATOM 513 C C . ASP A 1 66 ? 1.717 2.372 5.563 1.00 94.94 66 ASP A C 1
ATOM 515 O O . ASP A 1 66 ? 2.628 2.810 4.863 1.00 94.94 66 ASP A O 1
ATOM 519 N N . LEU A 1 67 ? 0.744 1.608 5.062 1.00 95.69 67 LEU A N 1
ATOM 520 C CA . LEU A 1 67 ? 0.665 1.258 3.649 1.00 95.69 67 LEU A CA 1
ATOM 521 C C . LEU A 1 67 ? 0.499 2.508 2.773 1.00 95.69 67 LEU A C 1
ATOM 523 O O . LEU A 1 67 ? 1.219 2.653 1.785 1.00 95.69 67 LEU A O 1
ATOM 527 N N . ARG A 1 68 ? -0.380 3.444 3.165 1.00 96.81 68 ARG A N 1
ATOM 528 C CA . ARG A 1 68 ? -0.533 4.717 2.443 1.00 96.81 68 ARG A CA 1
ATOM 529 C C . ARG A 1 68 ? 0.739 5.550 2.481 1.00 96.81 68 ARG A C 1
ATOM 531 O O . ARG A 1 68 ? 1.111 6.103 1.456 1.00 96.81 68 ARG A O 1
ATOM 538 N N . LYS A 1 69 ? 1.418 5.641 3.631 1.00 95.50 69 LYS A N 1
ATOM 539 C CA . LYS A 1 69 ? 2.700 6.362 3.731 1.00 95.50 69 LYS A CA 1
ATOM 540 C C . LYS A 1 69 ? 3.725 5.798 2.750 1.00 95.50 69 LYS A C 1
ATOM 542 O O . LYS A 1 69 ? 4.285 6.563 1.976 1.00 95.50 69 LYS A O 1
ATOM 547 N N . SER A 1 70 ? 3.874 4.473 2.691 1.00 94.50 70 SER A N 1
ATOM 548 C CA . SER A 1 70 ? 4.748 3.825 1.704 1.00 94.50 70 SER A CA 1
ATOM 549 C C . SER A 1 70 ? 4.329 4.095 0.255 1.00 94.50 70 SER A C 1
ATOM 551 O O . SER A 1 70 ? 5.172 4.069 -0.631 1.00 94.50 70 SER A O 1
ATOM 553 N N . ALA A 1 71 ? 3.048 4.370 -0.012 1.00 94.38 71 ALA A N 1
ATOM 554 C CA . ALA A 1 71 ? 2.571 4.748 -1.342 1.00 94.38 71 ALA A CA 1
ATOM 555 C C . ALA A 1 71 ? 2.853 6.217 -1.699 1.00 94.38 71 ALA A C 1
ATOM 557 O O . ALA A 1 71 ? 2.655 6.588 -2.852 1.00 94.38 71 ALA A O 1
ATOM 558 N N . PHE A 1 72 ? 3.302 7.045 -0.753 1.00 93.25 72 PHE A N 1
ATOM 559 C CA . PHE A 1 72 ? 3.771 8.414 -0.995 1.00 93.25 72 PHE A CA 1
ATOM 560 C C . PHE A 1 72 ? 5.299 8.543 -0.966 1.00 93.25 72 PHE A C 1
ATOM 562 O O . PHE A 1 72 ? 5.824 9.542 -1.450 1.00 93.25 72 PHE A O 1
ATOM 569 N N . GLU A 1 73 ? 6.009 7.551 -0.432 1.00 86.19 73 GLU A N 1
ATOM 570 C CA . GLU A 1 73 ? 7.471 7.489 -0.451 1.00 86.19 73 GLU A CA 1
ATOM 571 C C . GLU A 1 73 ? 7.961 7.045 -1.842 1.00 86.19 73 GLU A C 1
ATOM 573 O O . GLU A 1 73 ? 7.941 5.853 -2.156 1.00 86.19 73 GLU A O 1
ATOM 578 N N . TRP A 1 74 ? 8.377 8.016 -2.665 1.00 69.31 74 TRP A N 1
ATOM 579 C CA . TRP A 1 74 ? 8.891 7.862 -4.037 1.00 69.31 74 TRP A CA 1
ATOM 580 C C . TRP A 1 74 ? 10.041 8.826 -4.327 1.00 69.31 74 TRP A C 1
ATOM 582 O O . TRP A 1 74 ? 10.113 9.879 -3.652 1.00 69.31 74 TRP A O 1
#